Protein AF-A0A7J8LUI2-F1 (afdb_monomer_lite)

Radius of gyration: 24.92 Å; chains: 1; bounding box: 45×58×48 Å

Sequence (160 aa):
KAKGSLFEDDGDGYGFTEGEYLLTHYVAELESSVVTVKVSKTEGLWKRPNRRLHVQLLIGEGAMLDAWGYDGEDLQIEMPSKIEVSKLISSSKEHHRLRLESIKHIPDVADGSGHKGGELSRTPIDLANGDWSLKIVPWIGGRIISMVHLPSGIPMYPKI

Secondary structure (DSSP, 8-state):
-EEEEEEE--SSSSGGGGT--EEEEEEEEEETTEEEEEEEEEESSSPPP--EEEEEEEEETTEEEEEEEETTS-EEEEPPPHHHHHHHHHHHHHHHHHHHHHPPPPPP---PPPP-S-------EEEEETTEEEEEE-STT-EEEEEEETTTTEEEPPP-

InterPro domains:
  IPR013780 Glycosyl hydro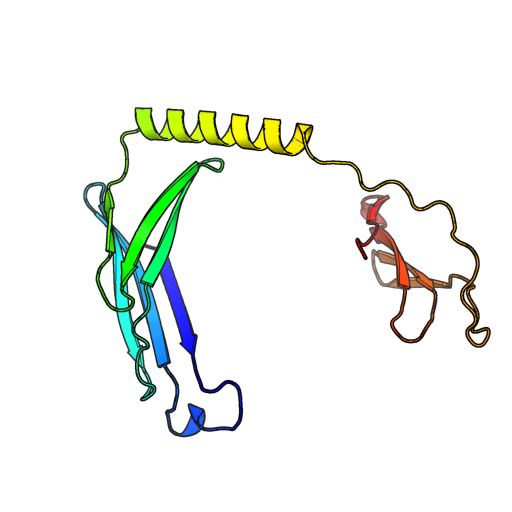lase, all-beta [G3DSA:2.60.40.1180] (1-81)
  IPR033403 Domain of unknown function DUF5110 [PF17137] (3-58)

Organism: NCBI:txid34289

Structure (mmCIF, N/CA/C/O backbone):
data_AF-A0A7J8LUI2-F1
#
_entry.id   AF-A0A7J8LUI2-F1
#
loop_
_atom_site.group_PDB
_atom_site.id
_atom_site.type_symbol
_atom_site.label_atom_id
_atom_site.label_alt_id
_atom_site.label_comp_id
_atom_site.label_asym_id
_atom_site.label_entity_id
_atom_site.label_seq_id
_atom_site.pdbx_PDB_ins_code
_atom_site.Cartn_x
_atom_site.Cartn_y
_atom_site.Cartn_z
_atom_site.occupancy
_atom_site.B_iso_or_equiv
_atom_site.auth_seq_id
_atom_site.auth_comp_id
_atom_site.auth_asym_id
_atom_site.auth_atom_id
_atom_site.pdbx_PDB_model_num
ATOM 1 N N . LYS A 1 1 ? -13.607 -1.771 -1.963 1.00 91.25 1 LYS A N 1
ATOM 2 C CA . LYS A 1 1 ? -12.351 -2.068 -2.693 1.00 91.25 1 LYS A CA 1
ATOM 3 C C . LYS A 1 1 ? -11.581 -0.772 -2.892 1.00 91.25 1 LYS A C 1
ATOM 5 O O . LYS A 1 1 ? -12.181 0.179 -3.377 1.00 91.25 1 LYS A O 1
ATOM 10 N N . ALA A 1 2 ? -10.304 -0.735 -2.521 1.00 96.38 2 ALA A N 1
ATOM 11 C CA . ALA A 1 2 ? -9.385 0.369 -2.797 1.00 96.38 2 ALA A CA 1
ATOM 12 C C . ALA A 1 2 ? -8.310 -0.082 -3.797 1.00 96.38 2 ALA A C 1
ATOM 14 O O . ALA A 1 2 ? -8.048 -1.280 -3.929 1.00 96.38 2 ALA A O 1
ATOM 15 N N . LYS A 1 3 ? -7.728 0.870 -4.527 1.00 97.81 3 LYS A N 1
ATOM 16 C CA . LYS A 1 3 ? -6.671 0.636 -5.515 1.00 97.81 3 LYS A CA 1
ATOM 17 C C . LYS A 1 3 ? -5.565 1.662 -5.312 1.00 97.81 3 LYS A C 1
ATOM 19 O O . LYS A 1 3 ? -5.861 2.802 -4.964 1.00 97.81 3 LYS A O 1
ATOM 24 N N . GLY A 1 4 ? -4.331 1.263 -5.572 1.00 97.56 4 GLY A N 1
ATOM 25 C CA . GLY A 1 4 ? -3.177 2.151 -5.573 1.00 97.56 4 GLY A CA 1
ATOM 26 C C . GLY A 1 4 ? -2.076 1.577 -6.449 1.00 97.56 4 GLY A C 1
ATOM 27 O O . GLY A 1 4 ? -2.067 0.378 -6.721 1.00 97.56 4 GLY A O 1
ATOM 28 N N . SER A 1 5 ? -1.155 2.424 -6.884 1.00 97.44 5 SER A N 1
ATOM 29 C CA . SER A 1 5 ? -0.028 2.000 -7.708 1.00 97.44 5 SER A CA 1
ATOM 30 C C . SER A 1 5 ? 1.271 2.548 -7.132 1.00 97.44 5 SER A C 1
ATOM 32 O O . SER A 1 5 ? 1.294 3.662 -6.612 1.00 97.44 5 SER A O 1
ATOM 34 N N . LEU A 1 6 ? 2.332 1.753 -7.225 1.00 96.81 6 LEU A N 1
ATOM 35 C CA . LEU A 1 6 ? 3.697 2.123 -6.868 1.00 96.81 6 LEU A CA 1
ATOM 36 C C . LEU A 1 6 ? 4.562 1.997 -8.119 1.00 96.81 6 LEU A C 1
ATOM 38 O O . LEU A 1 6 ? 4.595 0.924 -8.720 1.00 96.81 6 LEU A O 1
ATOM 42 N N . PHE A 1 7 ? 5.211 3.090 -8.504 1.00 97.19 7 PHE A N 1
ATOM 43 C CA . PHE A 1 7 ? 6.169 3.140 -9.603 1.00 97.19 7 PHE A CA 1
ATOM 44 C C . PHE A 1 7 ? 7.583 3.265 -9.037 1.00 97.19 7 PHE A C 1
ATOM 46 O O . PHE A 1 7 ? 7.797 4.040 -8.104 1.00 97.19 7 PHE A O 1
ATOM 53 N N . GLU A 1 8 ? 8.519 2.509 -9.599 1.00 96.19 8 GLU A N 1
ATOM 54 C CA . GLU A 1 8 ? 9.920 2.463 -9.184 1.00 96.19 8 GLU A CA 1
ATOM 55 C C . GLU A 1 8 ? 10.822 2.342 -10.418 1.00 96.19 8 GLU A C 1
ATOM 57 O O . GLU A 1 8 ? 10.522 1.560 -11.318 1.00 96.19 8 GLU A O 1
ATOM 62 N N . ASP A 1 9 ? 11.926 3.080 -10.444 1.00 96.19 9 ASP A N 1
ATOM 63 C CA . ASP A 1 9 ? 12.995 3.018 -11.446 1.00 96.19 9 ASP A CA 1
ATOM 64 C C . ASP A 1 9 ? 14.350 3.355 -10.780 1.00 96.19 9 ASP A C 1
ATOM 66 O O . ASP A 1 9 ? 14.445 3.391 -9.549 1.00 96.19 9 ASP A O 1
ATOM 70 N N . ASP A 1 10 ? 15.404 3.575 -11.570 1.00 94.12 10 ASP A N 1
ATOM 71 C CA . ASP A 1 10 ? 16.738 3.970 -11.078 1.00 94.12 10 ASP A CA 1
ATOM 72 C C . ASP A 1 10 ? 16.793 5.424 -10.551 1.00 94.12 10 ASP A C 1
ATOM 74 O O . ASP A 1 10 ? 17.771 5.846 -9.936 1.00 94.12 10 ASP A O 1
ATOM 78 N N . GLY A 1 11 ? 15.743 6.224 -10.775 1.00 92.56 11 GLY A N 1
ATOM 79 C CA . GLY A 1 11 ? 15.680 7.632 -10.381 1.00 92.56 11 GLY A CA 1
ATOM 80 C C . GLY A 1 11 ? 16.526 8.593 -11.230 1.00 92.56 11 GLY A C 1
ATOM 81 O O . GLY A 1 11 ? 16.536 9.791 -10.939 1.00 92.56 11 GLY A O 1
ATOM 82 N N . ASP A 1 12 ? 17.212 8.100 -12.266 1.00 89.75 12 ASP A N 1
ATOM 83 C CA . ASP A 1 12 ? 17.983 8.879 -13.241 1.00 89.75 12 ASP A CA 1
ATOM 84 C C . ASP A 1 12 ? 17.914 8.234 -14.644 1.00 89.75 12 ASP A C 1
ATOM 86 O O . ASP A 1 12 ? 17.579 7.060 -14.807 1.00 89.75 12 ASP A O 1
ATOM 90 N N . GLY A 1 13 ? 18.226 9.010 -15.683 1.00 91.31 13 GLY A N 1
ATOM 91 C CA . GLY A 1 13 ? 18.258 8.551 -17.070 1.00 91.31 13 GLY A CA 1
ATOM 92 C C . GLY A 1 13 ? 16.880 8.308 -17.703 1.00 91.31 13 GLY A C 1
ATOM 93 O O . GLY A 1 13 ? 15.860 8.862 -17.295 1.00 91.31 13 GLY A O 1
ATOM 94 N N . TYR A 1 14 ? 16.866 7.503 -18.773 1.00 93.00 14 TYR A N 1
ATOM 95 C CA . TYR A 1 14 ? 15.672 7.222 -19.587 1.00 93.00 14 TYR A CA 1
ATOM 96 C C . TYR A 1 14 ? 15.332 5.726 -19.678 1.00 93.00 14 TYR A C 1
ATOM 98 O O . TYR A 1 14 ? 14.537 5.339 -20.537 1.00 93.00 14 TYR A O 1
ATOM 106 N N . GLY A 1 15 ? 15.890 4.885 -18.799 1.00 93.00 15 GLY A N 1
ATOM 107 C CA . GLY A 1 15 ? 15.685 3.428 -18.817 1.00 93.00 15 GLY A CA 1
ATOM 108 C C . GLY A 1 15 ? 14.209 3.013 -18.789 1.00 93.00 15 GLY A C 1
ATOM 109 O O . GLY A 1 15 ? 13.810 2.036 -19.424 1.00 93.00 15 GLY A O 1
ATOM 110 N N . PHE A 1 16 ? 13.339 3.818 -18.165 1.00 92.94 16 PHE A N 1
ATOM 111 C CA . PHE A 1 16 ? 11.891 3.588 -18.163 1.00 92.94 16 PHE A CA 1
ATOM 112 C C . PHE A 1 16 ? 11.279 3.505 -19.577 1.00 92.94 16 PHE A C 1
ATOM 114 O O . PHE A 1 16 ? 10.288 2.799 -19.770 1.00 92.94 16 PHE A O 1
ATOM 121 N N . THR A 1 17 ? 11.861 4.189 -20.573 1.00 94.19 17 THR A N 1
ATOM 122 C CA . THR A 1 17 ? 11.403 4.138 -21.976 1.00 94.19 17 THR A CA 1
ATOM 123 C C . THR A 1 17 ? 11.674 2.784 -22.633 1.00 94.19 17 THR A C 1
ATOM 125 O O . THR A 1 17 ? 10.942 2.382 -23.537 1.00 94.19 17 THR A O 1
ATOM 128 N N . GLU A 1 18 ? 12.668 2.054 -22.129 1.00 96.12 18 GLU A N 1
ATOM 129 C CA . GLU A 1 18 ? 13.029 0.693 -22.534 1.00 96.12 18 GLU A CA 1
ATOM 130 C C . GLU A 1 18 ? 12.399 -0.369 -21.614 1.00 96.12 18 GLU A C 1
ATOM 132 O O . GLU A 1 18 ? 12.591 -1.570 -21.800 1.00 96.12 18 GLU A O 1
ATOM 137 N N . GLY A 1 19 ? 11.590 0.060 -20.639 1.00 96.69 19 GLY A N 1
ATOM 138 C CA . GLY A 1 19 ? 10.904 -0.818 -19.698 1.00 96.69 19 GLY A CA 1
ATOM 139 C C . GLY A 1 19 ? 11.655 -1.067 -18.391 1.00 96.69 19 GLY A C 1
ATOM 140 O O . GLY A 1 19 ? 11.195 -1.893 -17.605 1.00 96.69 19 GLY A O 1
ATOM 141 N N . GLU A 1 20 ? 12.758 -0.367 -18.114 1.00 97.06 20 GLU A N 1
ATOM 142 C CA . GLU A 1 20 ? 13.536 -0.483 -16.867 1.00 97.06 20 GLU A CA 1
ATOM 143 C C . GLU A 1 20 ? 12.847 0.225 -15.687 1.00 97.06 20 GLU A C 1
ATOM 145 O O . GLU A 1 20 ? 13.390 1.115 -15.044 1.00 97.06 20 GLU A O 1
ATOM 150 N N . TYR A 1 21 ? 11.610 -0.173 -15.408 1.00 97.44 21 TYR A N 1
ATOM 151 C CA . TYR A 1 21 ? 10.823 0.269 -14.264 1.00 97.44 21 TYR A CA 1
ATOM 152 C C . TYR A 1 21 ? 10.034 -0.906 -13.678 1.00 97.44 21 TYR A C 1
ATOM 154 O O . TYR A 1 21 ? 9.933 -1.976 -14.285 1.00 97.44 21 TYR A O 1
ATOM 162 N N . LEU A 1 22 ? 9.471 -0.711 -12.491 1.00 98.06 22 LEU A N 1
ATOM 163 C CA . LEU A 1 22 ? 8.512 -1.598 -11.850 1.00 98.06 22 LEU A CA 1
ATOM 164 C C . LEU A 1 22 ? 7.269 -0.786 -11.496 1.00 98.06 22 LEU A C 1
ATOM 166 O O . LEU A 1 22 ? 7.303 0.072 -10.620 1.00 98.06 22 LEU A O 1
ATOM 170 N N . LEU A 1 23 ? 6.148 -1.080 -12.151 1.00 98.25 23 LEU A N 1
ATOM 171 C CA . LEU A 1 23 ? 4.844 -0.532 -11.789 1.00 98.25 23 LEU A CA 1
ATOM 172 C C . LEU A 1 23 ? 3.994 -1.631 -11.155 1.00 98.25 23 LEU A C 1
ATOM 174 O O . LEU A 1 23 ? 3.540 -2.551 -11.835 1.00 98.25 23 LEU A O 1
ATOM 178 N N . THR A 1 24 ? 3.757 -1.529 -9.850 1.00 98.12 24 THR A N 1
ATOM 179 C CA . THR A 1 24 ? 2.939 -2.476 -9.085 1.00 98.12 24 THR A CA 1
ATOM 180 C C . THR A 1 24 ? 1.569 -1.880 -8.789 1.00 98.12 24 THR A C 1
ATOM 182 O O . THR A 1 24 ? 1.470 -0.834 -8.156 1.00 98.12 24 THR A O 1
ATOM 185 N N . HIS A 1 25 ? 0.498 -2.566 -9.196 1.00 98.19 25 HIS A N 1
ATOM 186 C CA . HIS A 1 25 ? -0.885 -2.174 -8.910 1.00 98.19 25 HIS A CA 1
ATOM 187 C C . HIS A 1 25 ? -1.437 -2.973 -7.734 1.00 98.19 25 HIS A C 1
ATOM 189 O O . HIS A 1 25 ? -1.790 -4.147 -7.881 1.00 98.19 25 HIS A O 1
ATOM 195 N N . TYR A 1 26 ? -1.563 -2.326 -6.584 1.00 97.50 26 TYR A N 1
ATOM 196 C CA . TYR A 1 26 ? -2.152 -2.897 -5.382 1.00 97.50 26 TYR A CA 1
ATOM 197 C C . TYR A 1 26 ? -3.667 -2.740 -5.354 1.00 97.50 26 TYR A C 1
ATOM 199 O O . TYR A 1 26 ? -4.246 -1.745 -5.800 1.00 97.50 26 TYR A O 1
ATOM 207 N N . VAL A 1 27 ? -4.310 -3.727 -4.747 1.00 98.00 27 VAL A N 1
ATOM 208 C CA . VAL A 1 27 ? -5.734 -3.726 -4.448 1.00 98.00 27 VAL A CA 1
ATOM 209 C C . VAL A 1 27 ? -5.929 -4.119 -2.992 1.00 98.00 27 VAL A C 1
ATOM 211 O O . VAL A 1 27 ? -5.326 -5.082 -2.533 1.00 98.00 27 VAL A O 1
ATOM 214 N N . ALA A 1 28 ? -6.819 -3.406 -2.302 1.00 97.88 28 ALA A N 1
ATOM 215 C CA . ALA A 1 28 ? -7.347 -3.818 -1.007 1.00 97.88 28 ALA A CA 1
ATOM 216 C C . ALA A 1 28 ? -8.840 -4.162 -1.130 1.00 97.88 28 ALA A C 1
ATOM 218 O O . ALA A 1 28 ? -9.656 -3.342 -1.576 1.00 97.88 28 ALA A O 1
ATOM 219 N N . GLU A 1 29 ? -9.207 -5.377 -0.741 1.00 97.44 29 GLU A N 1
ATOM 220 C CA . GLU A 1 29 ? -10.570 -5.914 -0.790 1.00 97.44 29 GLU A CA 1
ATOM 221 C C . GLU A 1 29 ? -11.003 -6.364 0.603 1.00 97.44 29 GLU A C 1
ATOM 223 O O . GLU A 1 29 ? -10.203 -6.930 1.334 1.00 97.44 29 GLU A O 1
ATOM 228 N N . LEU A 1 30 ? -12.256 -6.087 0.972 1.00 95.75 30 LEU A N 1
ATOM 229 C CA . LEU A 1 30 ? -12.853 -6.556 2.221 1.00 95.75 30 LEU A CA 1
ATOM 230 C C . LEU A 1 30 ? -13.858 -7.653 1.879 1.00 95.75 30 LEU A C 1
ATOM 232 O O . LEU A 1 30 ? -14.831 -7.380 1.175 1.00 95.75 30 LEU A O 1
ATOM 236 N N . GLU A 1 31 ? -13.634 -8.851 2.401 1.00 95.88 31 GLU A N 1
ATOM 237 C CA . GLU A 1 31 ? -14.523 -10.000 2.254 1.00 95.88 31 GLU A CA 1
ATOM 238 C C . GLU A 1 31 ? -14.673 -10.692 3.607 1.00 95.88 31 GLU A C 1
ATOM 240 O O . GLU A 1 31 ? -13.680 -10.967 4.269 1.00 95.88 31 GLU A O 1
ATOM 245 N N . SER A 1 32 ? -15.910 -10.944 4.045 1.00 91.00 32 SER A N 1
ATOM 246 C CA . SER A 1 32 ? -16.199 -11.700 5.278 1.00 91.00 32 SER A CA 1
ATOM 247 C C . SER A 1 32 ? -15.383 -11.260 6.508 1.00 91.00 32 SER A C 1
ATOM 249 O O . SER A 1 32 ? -14.893 -12.093 7.263 1.00 91.00 32 SER A O 1
ATOM 251 N N . SER A 1 33 ? -15.244 -9.944 6.712 1.00 93.50 33 SER A N 1
ATOM 252 C CA . SER A 1 33 ? -14.446 -9.336 7.795 1.00 93.50 33 SER A CA 1
ATOM 253 C C . SER A 1 33 ? -12.927 -9.510 7.677 1.00 93.50 33 SER A C 1
ATOM 255 O O . SER A 1 33 ? -12.222 -9.279 8.649 1.00 93.50 33 SER A O 1
ATOM 257 N N . VAL A 1 34 ? -12.394 -9.841 6.505 1.00 97.31 34 VAL A N 1
ATOM 258 C CA . VAL A 1 34 ? -10.951 -9.883 6.243 1.00 97.31 34 VAL A CA 1
ATOM 259 C C . VAL A 1 34 ? -10.613 -8.885 5.147 1.00 97.31 34 VAL A C 1
ATOM 261 O O . VAL A 1 34 ? -11.181 -8.920 4.053 1.00 97.31 34 VAL A O 1
ATOM 264 N N . VAL A 1 35 ? -9.688 -7.971 5.438 1.00 97.69 35 VAL A N 1
ATOM 265 C CA . VAL A 1 35 ? -9.092 -7.103 4.424 1.00 97.69 35 VAL A CA 1
ATOM 266 C C . VAL A 1 35 ? -7.890 -7.814 3.821 1.00 97.69 35 VAL A C 1
ATOM 268 O O . VAL A 1 35 ? -6.925 -8.098 4.520 1.00 97.69 35 VAL A O 1
ATOM 271 N N . THR A 1 36 ? -7.936 -8.069 2.518 1.00 98.00 36 THR A N 1
ATOM 272 C CA . THR A 1 36 ? -6.817 -8.626 1.755 1.00 98.00 36 THR A CA 1
ATOM 273 C C . THR A 1 36 ? -6.175 -7.529 0.919 1.00 98.00 36 THR A C 1
ATOM 275 O O . THR A 1 36 ? -6.841 -6.920 0.078 1.00 98.00 36 THR A O 1
ATOM 278 N N . VAL A 1 37 ? -4.884 -7.287 1.137 1.00 97.75 37 VAL A N 1
ATOM 279 C CA . VAL A 1 37 ? -4.035 -6.439 0.296 1.00 97.75 37 VAL A CA 1
ATOM 280 C C . VAL A 1 37 ? -3.226 -7.344 -0.622 1.00 97.75 37 VAL A C 1
ATOM 282 O O . VAL A 1 37 ? -2.528 -8.229 -0.143 1.00 97.75 37 VAL A O 1
ATOM 285 N N . LYS A 1 38 ? -3.323 -7.128 -1.934 1.00 97.19 38 LYS A N 1
ATOM 286 C CA . LYS A 1 38 ? -2.661 -7.968 -2.941 1.00 97.19 38 LYS A CA 1
ATOM 287 C C . LYS A 1 38 ? -2.204 -7.184 -4.157 1.00 97.19 38 LYS A C 1
ATOM 289 O O . LYS A 1 38 ? -2.721 -6.099 -4.448 1.00 97.19 38 LYS A O 1
ATOM 294 N N . VAL A 1 39 ? -1.278 -7.768 -4.909 1.00 97.75 39 VAL A N 1
ATOM 295 C CA . VAL A 1 39 ? -0.864 -7.259 -6.218 1.00 97.75 39 VAL A CA 1
ATOM 296 C C . VAL A 1 39 ? -1.820 -7.776 -7.289 1.00 97.75 39 VAL A C 1
ATOM 298 O O . VAL A 1 39 ? -1.977 -8.972 -7.492 1.00 97.75 39 VAL A O 1
ATOM 301 N N . SER A 1 40 ? -2.464 -6.855 -7.99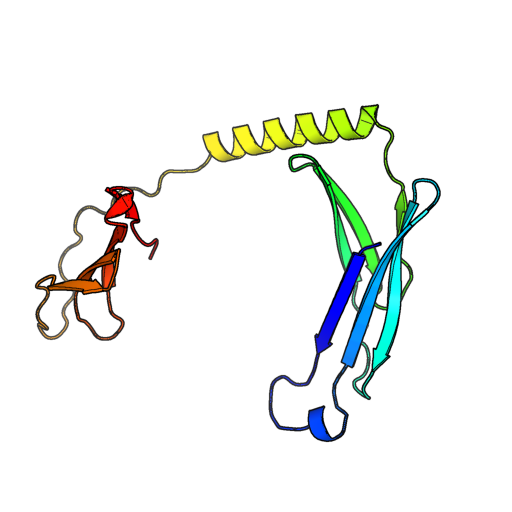8 1.00 97.94 40 SER A N 1
ATOM 302 C CA . SER A 1 40 ? -3.384 -7.178 -9.096 1.00 97.94 40 SER A CA 1
ATOM 303 C C . SER A 1 40 ? -2.702 -7.245 -10.461 1.00 97.94 40 SER A C 1
ATOM 305 O O . SER A 1 40 ? -3.136 -7.995 -11.331 1.00 97.94 40 SER A O 1
ATOM 307 N N . LYS A 1 41 ? -1.653 -6.444 -10.662 1.00 98.00 41 LYS A N 1
ATOM 308 C CA . LYS A 1 41 ? -0.886 -6.366 -11.907 1.00 98.00 41 LYS A CA 1
ATOM 309 C C . LYS A 1 41 ? 0.509 -5.830 -11.606 1.00 98.00 41 LYS A C 1
ATOM 311 O O . LYS A 1 41 ? 0.676 -5.004 -10.709 1.00 98.00 41 LYS A O 1
ATOM 316 N N . THR A 1 42 ? 1.500 -6.292 -12.357 1.00 97.88 42 THR A N 1
ATOM 317 C CA . THR A 1 42 ? 2.855 -5.727 -12.384 1.00 97.88 42 THR A CA 1
ATOM 318 C C . THR A 1 42 ? 3.254 -5.451 -13.832 1.00 97.88 42 THR A C 1
ATOM 320 O O . THR A 1 42 ? 2.860 -6.205 -14.721 1.00 97.88 42 THR A O 1
ATOM 323 N N . GLU A 1 43 ? 3.984 -4.365 -14.073 1.00 98.19 43 GLU A N 1
ATOM 324 C CA . GLU A 1 43 ? 4.479 -3.959 -15.394 1.00 98.19 43 GLU A CA 1
ATOM 325 C C . GLU A 1 43 ? 5.940 -3.510 -15.303 1.00 98.19 43 GLU A C 1
ATOM 327 O O . GLU A 1 43 ? 6.371 -3.047 -14.245 1.00 98.19 43 GLU A O 1
ATOM 332 N N . GLY A 1 44 ? 6.657 -3.615 -16.423 1.00 97.69 44 GLY A N 1
ATOM 333 C CA . GLY A 1 44 ? 8.079 -3.294 -16.528 1.00 97.69 44 GLY A CA 1
ATOM 334 C C . GLY A 1 44 ? 9.002 -4.487 -16.249 1.00 97.69 44 GLY A C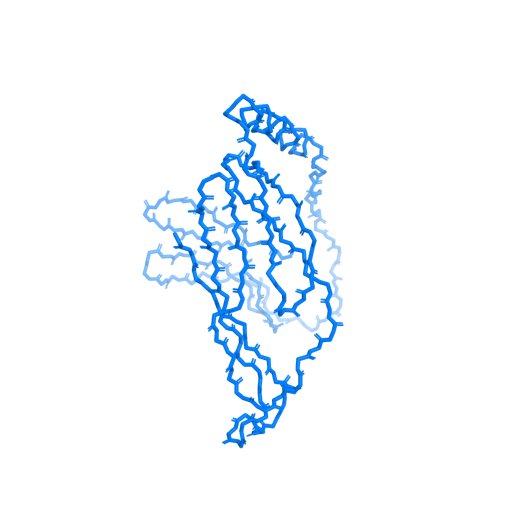 1
ATOM 335 O O . GLY A 1 44 ? 8.551 -5.593 -15.938 1.00 97.69 44 GLY A O 1
ATOM 336 N N . LEU A 1 45 ? 10.298 -4.268 -16.452 1.00 96.88 45 LEU A N 1
ATOM 337 C CA . LEU A 1 45 ? 11.364 -5.272 -16.392 1.00 96.88 45 LEU A CA 1
ATOM 338 C C . LEU A 1 45 ? 12.225 -5.145 -15.130 1.00 96.88 45 LEU A C 1
ATOM 340 O O . LEU A 1 45 ? 13.054 -6.018 -14.862 1.00 96.88 45 LEU A O 1
ATOM 344 N N . TRP A 1 46 ? 12.038 -4.081 -14.346 1.00 96.00 46 TRP A N 1
ATOM 345 C CA . TRP A 1 46 ? 12.817 -3.862 -13.137 1.00 96.00 46 TRP A CA 1
ATOM 346 C C . TRP A 1 46 ? 12.510 -4.931 -12.091 1.00 96.00 46 TRP A C 1
ATOM 348 O O . TRP A 1 46 ? 11.360 -5.302 -11.832 1.00 96.00 46 TRP A O 1
ATOM 358 N N . LYS A 1 47 ? 13.568 -5.454 -11.473 1.00 95.44 47 LYS A N 1
ATOM 359 C CA . LYS A 1 47 ? 13.452 -6.558 -10.526 1.00 95.44 47 LYS A CA 1
ATOM 360 C C . LYS A 1 47 ? 12.765 -6.084 -9.246 1.00 95.44 47 LYS A C 1
ATOM 362 O O . LYS A 1 47 ? 13.237 -5.158 -8.592 1.00 95.44 47 LYS A O 1
ATOM 367 N N . ARG A 1 48 ? 11.704 -6.788 -8.832 1.00 95.88 48 ARG A N 1
ATOM 368 C CA . ARG A 1 48 ? 11.045 -6.547 -7.539 1.00 95.88 48 ARG A CA 1
ATOM 369 C C . ARG A 1 48 ? 12.048 -6.711 -6.386 1.00 95.88 48 ARG A C 1
ATOM 371 O O . ARG A 1 48 ? 12.665 -7.778 -6.278 1.00 95.88 48 ARG A O 1
ATOM 378 N N . PRO A 1 49 ? 12.219 -5.697 -5.521 1.00 94.44 49 PRO A N 1
ATOM 379 C CA . PRO A 1 49 ? 13.075 -5.821 -4.352 1.00 94.44 49 PRO A CA 1
ATOM 380 C C . PRO A 1 49 ? 12.436 -6.749 -3.314 1.00 94.44 49 PRO A C 1
ATOM 382 O O . PRO A 1 49 ? 11.227 -6.731 -3.098 1.00 94.44 49 PRO A O 1
ATOM 385 N N . ASN A 1 50 ? 13.259 -7.535 -2.619 1.00 95.50 50 ASN A N 1
ATOM 386 C CA . ASN A 1 50 ? 12.797 -8.299 -1.464 1.00 95.50 50 ASN A CA 1
ATOM 387 C C . ASN A 1 50 ? 12.733 -7.370 -0.244 1.00 95.50 50 ASN A C 1
ATOM 389 O O . ASN A 1 50 ? 13.760 -7.082 0.375 1.00 95.50 50 ASN A O 1
ATOM 393 N N . ARG A 1 51 ? 11.537 -6.874 0.077 1.00 95.38 51 ARG A N 1
ATOM 394 C CA . ARG A 1 51 ? 11.306 -5.956 1.198 1.00 95.38 51 ARG A CA 1
ATOM 395 C C . ARG A 1 51 ? 10.069 -6.343 1.997 1.00 95.38 51 ARG A C 1
ATOM 397 O O . ARG A 1 51 ? 9.123 -6.931 1.475 1.00 95.38 51 ARG A O 1
ATOM 404 N N . ARG A 1 52 ? 10.070 -5.936 3.265 1.00 96.50 52 ARG A N 1
ATOM 405 C CA . ARG A 1 52 ? 8.919 -6.058 4.158 1.00 96.50 52 ARG A CA 1
ATOM 406 C C . ARG A 1 52 ? 7.982 -4.868 3.950 1.00 96.50 52 ARG A C 1
ATOM 408 O O . ARG A 1 52 ? 8.439 -3.727 3.941 1.00 96.50 52 ARG A O 1
ATOM 415 N N . LEU A 1 53 ? 6.688 -5.130 3.821 1.00 94.56 53 LEU A N 1
ATOM 416 C CA . LEU A 1 53 ? 5.638 -4.118 3.808 1.00 94.56 53 LEU A CA 1
ATOM 417 C C . LEU A 1 53 ? 5.079 -3.935 5.218 1.00 94.56 53 LEU A C 1
ATOM 419 O O . LEU A 1 53 ? 4.793 -4.912 5.910 1.00 94.56 53 LEU A O 1
ATOM 423 N N . HIS A 1 54 ? 4.909 -2.678 5.623 1.00 96.94 54 HIS A N 1
ATOM 424 C CA . HIS A 1 54 ? 4.140 -2.288 6.802 1.00 96.94 54 HIS A CA 1
ATOM 425 C C . HIS A 1 54 ? 2.842 -1.654 6.322 1.00 96.94 54 HIS A C 1
ATOM 427 O O . HIS A 1 54 ? 2.860 -0.606 5.680 1.00 96.94 54 HIS A O 1
ATOM 433 N N . VAL A 1 55 ? 1.722 -2.309 6.598 1.00 96.25 55 VAL A N 1
ATOM 434 C CA . VAL A 1 55 ? 0.396 -1.825 6.231 1.00 96.25 55 VAL A CA 1
ATOM 435 C C . VAL A 1 55 ? -0.300 -1.304 7.476 1.00 96.25 55 VAL A C 1
ATOM 437 O O . VAL A 1 55 ? -0.423 -2.012 8.472 1.00 96.25 55 VAL A O 1
ATOM 440 N N . GLN A 1 56 ? -0.774 -0.064 7.389 1.00 96.25 56 GLN A N 1
ATOM 441 C CA . GLN A 1 56 ? -1.584 0.578 8.415 1.00 96.25 56 GLN A CA 1
ATOM 442 C C . GLN A 1 56 ? -3.011 0.721 7.898 1.00 96.25 56 GLN A C 1
ATOM 444 O O . GLN A 1 56 ? -3.295 1.543 7.024 1.00 96.25 56 GLN A O 1
ATOM 449 N N . LEU A 1 57 ? -3.914 -0.105 8.418 1.00 95.81 57 LEU A N 1
ATOM 450 C CA . LEU A 1 57 ? -5.324 -0.065 8.056 1.00 95.81 57 LEU A CA 1
ATOM 451 C C . LEU A 1 57 ? -6.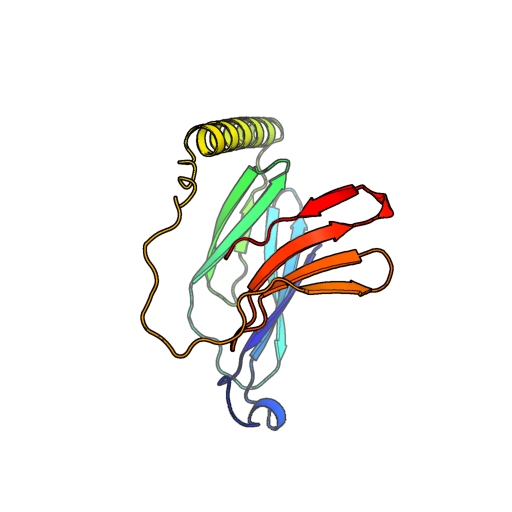064 0.907 8.974 1.00 95.81 57 LEU A C 1
ATOM 453 O O . LEU A 1 57 ? -6.220 0.653 10.165 1.00 95.81 57 LEU A O 1
ATOM 457 N N . LEU A 1 58 ? -6.547 2.012 8.410 1.00 94.44 58 LEU A N 1
ATOM 458 C CA . LEU A 1 58 ? -7.342 2.999 9.136 1.00 94.44 58 LEU A CA 1
ATOM 459 C C . LEU A 1 58 ? -8.783 2.502 9.292 1.00 94.44 58 LEU A C 1
ATOM 461 O O . LEU A 1 58 ? -9.478 2.279 8.301 1.00 94.44 58 LEU A O 1
ATOM 465 N N . ILE A 1 59 ? -9.238 2.368 10.537 1.00 93.06 59 ILE A N 1
ATOM 466 C CA . ILE A 1 59 ? -10.567 1.826 10.880 1.00 93.06 59 ILE A CA 1
ATOM 467 C C . ILE A 1 59 ? -11.510 2.872 11.503 1.00 93.06 59 ILE A C 1
ATOM 469 O O . ILE A 1 59 ? -12.619 2.538 11.912 1.00 93.06 59 ILE A O 1
ATOM 473 N N . GLY A 1 60 ? -11.095 4.145 11.523 1.00 87.88 60 GLY A N 1
ATOM 474 C CA . GLY A 1 60 ? -11.925 5.300 11.892 1.00 87.88 60 GLY A CA 1
ATOM 475 C C . GLY A 1 60 ? -11.352 6.127 13.044 1.00 87.88 60 GLY A C 1
ATOM 476 O O . GLY A 1 60 ? -10.660 5.601 13.902 1.00 87.88 60 GLY A O 1
ATOM 477 N N . GLU A 1 61 ? -11.625 7.437 13.051 1.00 87.06 61 GLU A N 1
ATOM 478 C CA . GLU A 1 61 ? -11.317 8.374 14.155 1.00 87.06 61 GLU A CA 1
ATOM 479 C C . GLU A 1 61 ? -9.900 8.249 14.761 1.00 87.06 61 GLU A C 1
ATOM 481 O O . GLU A 1 61 ? -9.707 8.343 15.971 1.00 87.06 61 GLU A O 1
ATOM 486 N N . GLY A 1 62 ? -8.898 8.032 13.902 1.00 85.62 62 GLY A N 1
ATOM 487 C CA . GLY A 1 62 ? -7.493 7.892 14.296 1.00 85.62 62 GLY A CA 1
ATOM 488 C C . GLY A 1 62 ? -7.088 6.491 14.767 1.00 85.62 62 GLY A C 1
ATOM 489 O O . GLY A 1 62 ? -5.913 6.278 15.065 1.00 85.62 62 GLY A O 1
ATOM 490 N N . ALA A 1 63 ? -8.008 5.531 14.845 1.00 92.75 63 ALA A N 1
ATOM 491 C CA . ALA A 1 63 ? -7.680 4.135 15.095 1.00 92.75 63 ALA A CA 1
ATOM 492 C C . ALA A 1 63 ? -7.094 3.475 13.839 1.00 92.75 63 ALA A C 1
ATOM 494 O O . ALA A 1 63 ? -7.593 3.655 12.720 1.00 92.75 63 ALA A O 1
ATOM 495 N N . MET A 1 64 ? -6.044 2.684 14.051 1.00 94.81 64 MET A N 1
ATOM 496 C CA . MET A 1 64 ? -5.331 1.952 13.011 1.00 94.81 64 MET A CA 1
ATOM 497 C C . MET A 1 64 ? -5.005 0.531 13.470 1.00 94.81 64 MET A C 1
ATOM 499 O O . MET A 1 64 ? -4.863 0.284 14.667 1.00 94.81 64 MET A O 1
ATOM 503 N N . LEU A 1 65 ? -4.886 -0.381 12.510 1.00 95.75 65 LEU A N 1
ATOM 504 C CA . LEU A 1 65 ? -4.328 -1.716 12.699 1.00 95.75 65 LEU A CA 1
ATOM 505 C C . LEU A 1 65 ? -3.027 -1.820 11.918 1.00 95.75 65 LEU A C 1
ATOM 507 O O . LEU A 1 65 ? -2.983 -1.456 10.742 1.00 95.75 65 LEU A O 1
ATOM 511 N N . ASP A 1 66 ? -1.997 -2.344 12.566 1.00 95.50 66 ASP A N 1
ATOM 512 C CA . ASP A 1 66 ? -0.706 -2.602 11.947 1.00 95.50 66 ASP A CA 1
ATOM 513 C C . ASP A 1 66 ? -0.622 -4.061 11.498 1.00 95.50 66 ASP A C 1
ATOM 515 O O . ASP A 1 66 ? -0.884 -4.985 12.269 1.00 95.50 66 ASP A O 1
ATOM 519 N N . ALA A 1 67 ? -0.205 -4.265 10.254 1.00 97.12 67 ALA A N 1
ATOM 520 C CA . ALA A 1 67 ? 0.086 -5.576 9.699 1.00 97.12 67 ALA A CA 1
ATOM 521 C C . ALA A 1 67 ? 1.406 -5.539 8.928 1.00 97.12 67 ALA A C 1
ATOM 523 O O . ALA A 1 67 ? 1.764 -4.532 8.314 1.00 97.12 67 ALA A O 1
ATOM 524 N N . TRP A 1 68 ? 2.136 -6.648 8.960 1.00 97.69 68 TRP A N 1
ATOM 525 C CA . TRP A 1 68 ? 3.402 -6.794 8.254 1.00 97.69 68 TRP A CA 1
ATOM 526 C C . TRP A 1 68 ? 3.301 -7.941 7.257 1.00 97.69 68 TRP A C 1
ATOM 528 O O . TRP A 1 68 ? 2.780 -9.001 7.590 1.00 97.69 68 TRP A O 1
ATOM 538 N N . GLY A 1 69 ? 3.825 -7.730 6.056 1.00 96.25 69 GLY A N 1
ATOM 539 C CA . GLY A 1 69 ? 3.890 -8.740 5.002 1.00 96.25 69 GLY A CA 1
ATOM 540 C C . GLY A 1 69 ? 5.137 -8.562 4.150 1.00 96.25 69 GLY A C 1
ATOM 541 O O . GLY A 1 69 ? 5.996 -7.734 4.464 1.00 96.25 69 GLY A O 1
ATOM 542 N N . TYR A 1 70 ? 5.232 -9.313 3.063 1.00 96.31 70 TYR A N 1
ATOM 543 C CA . TYR A 1 70 ? 6.282 -9.143 2.065 1.00 96.31 70 TYR A CA 1
ATOM 544 C C . TYR A 1 70 ? 5.712 -8.571 0.777 1.00 96.31 70 TYR A C 1
ATOM 546 O O . TYR A 1 70 ? 4.566 -8.818 0.406 1.00 96.31 70 TYR A O 1
ATOM 554 N N . ASP A 1 71 ? 6.517 -7.752 0.111 1.00 94.81 71 ASP A N 1
ATOM 555 C CA . ASP A 1 71 ? 6.115 -7.154 -1.149 1.00 94.81 71 ASP A CA 1
ATOM 556 C C . ASP A 1 71 ? 5.900 -8.217 -2.239 1.00 94.81 71 ASP A C 1
ATOM 558 O O . ASP A 1 71 ? 6.788 -9.015 -2.529 1.00 94.81 71 ASP A O 1
ATOM 562 N N . GLY A 1 72 ? 4.726 -8.188 -2.873 1.00 93.12 72 GLY A N 1
ATOM 563 C CA . GLY A 1 72 ? 4.307 -9.144 -3.898 1.00 93.12 72 GLY A CA 1
ATOM 564 C C . GLY A 1 72 ? 3.438 -10.285 -3.377 1.00 93.12 72 GLY A C 1
ATOM 565 O O . GLY A 1 72 ? 2.832 -10.974 -4.193 1.00 93.12 72 GLY A O 1
ATOM 566 N N . GLU A 1 73 ? 3.334 -10.455 -2.059 1.00 96.25 73 GLU A N 1
ATOM 567 C CA . GLU A 1 73 ? 2.494 -11.472 -1.428 1.00 96.25 73 GLU A CA 1
ATOM 568 C C . GLU A 1 73 ? 1.146 -10.899 -0.974 1.00 96.25 73 GLU A C 1
ATOM 570 O O . GLU A 1 73 ? 0.990 -9.691 -0.760 1.00 96.25 73 GLU A O 1
ATOM 575 N N . ASP A 1 74 ? 0.165 -11.785 -0.811 1.00 97.19 74 ASP A N 1
ATOM 576 C CA . ASP A 1 74 ? -1.135 -11.434 -0.251 1.00 97.19 74 ASP A CA 1
ATOM 577 C C . ASP A 1 74 ? -1.009 -11.244 1.267 1.00 97.19 74 ASP A C 1
ATOM 579 O O . ASP A 1 74 ? -0.564 -12.136 1.990 1.00 97.19 74 ASP A O 1
ATOM 583 N N . LEU A 1 75 ? -1.451 -10.089 1.762 1.00 97.50 75 LEU A N 1
ATOM 584 C CA . LEU A 1 75 ? -1.513 -9.782 3.187 1.00 97.50 75 LEU A CA 1
ATOM 585 C C . LEU A 1 75 ? -2.968 -9.723 3.645 1.00 97.50 75 LEU A C 1
ATOM 587 O O . LEU A 1 75 ? -3.744 -8.901 3.155 1.00 97.50 75 LEU A O 1
ATOM 591 N N . GLN A 1 76 ? -3.320 -10.559 4.618 1.00 97.44 76 GLN A N 1
ATOM 592 C CA . GLN A 1 76 ? -4.649 -10.587 5.223 1.00 97.44 76 GLN A CA 1
ATOM 593 C C . GLN A 1 76 ? -4.646 -9.902 6.588 1.00 97.44 76 GLN A C 1
ATOM 595 O O . GLN A 1 76 ? -3.743 -10.100 7.400 1.00 97.44 76 GLN A O 1
ATOM 600 N N . ILE A 1 77 ? -5.674 -9.096 6.833 1.00 97.38 77 ILE A N 1
ATOM 601 C CA . ILE A 1 77 ? -5.887 -8.360 8.076 1.00 97.38 77 ILE A CA 1
ATOM 602 C C . ILE A 1 77 ? -7.312 -8.648 8.535 1.00 97.38 77 ILE A C 1
ATOM 604 O O . ILE A 1 77 ? -8.275 -8.269 7.864 1.00 97.38 77 ILE A O 1
ATOM 608 N N . GLU A 1 78 ? -7.455 -9.322 9.670 1.00 96.50 78 GLU A N 1
ATOM 609 C CA . GLU A 1 78 ? -8.765 -9.563 10.270 1.00 96.50 78 GLU A CA 1
ATOM 610 C C . GLU A 1 78 ? -9.346 -8.256 10.813 1.00 96.50 78 GLU A C 1
ATOM 612 O O . GLU A 1 78 ? -8.690 -7.503 11.537 1.00 96.50 78 GLU A O 1
ATOM 617 N N . MET A 1 79 ? -10.594 -7.973 10.447 1.00 95.94 79 MET A N 1
ATOM 618 C CA . MET A 1 79 ? -11.315 -6.824 10.965 1.00 95.94 79 MET A CA 1
ATOM 619 C C . MET A 1 79 ? -11.789 -7.129 12.388 1.00 95.94 79 MET A C 1
ATOM 621 O O . MET A 1 79 ? -12.512 -8.107 12.595 1.00 95.94 79 MET A O 1
ATOM 625 N N . PRO A 1 80 ? -11.452 -6.274 13.363 1.00 94.50 80 PRO A N 1
ATOM 626 C CA . PRO A 1 80 ? -11.906 -6.430 14.731 1.00 94.50 80 PRO A CA 1
ATOM 627 C C . PRO A 1 80 ? -13.424 -6.259 14.830 1.00 94.50 80 PRO A C 1
ATOM 629 O O . PRO A 1 80 ? -14.077 -5.617 13.997 1.00 94.50 80 PRO A O 1
ATOM 632 N N . SER A 1 81 ? -14.001 -6.802 15.897 1.00 94.88 81 SER A N 1
ATOM 633 C CA . SER A 1 81 ? -15.410 -6.610 16.222 1.00 94.88 81 SER A CA 1
ATOM 634 C C . SER A 1 81 ? -15.729 -5.132 16.478 1.00 94.88 81 SER A C 1
ATOM 636 O O . SER A 1 81 ? -14.867 -4.325 16.829 1.00 94.88 81 SER A O 1
ATOM 638 N N . LYS A 1 82 ? -17.009 -4.755 16.381 1.00 93.50 82 LYS A N 1
ATOM 639 C CA . LYS A 1 82 ? -17.443 -3.367 16.637 1.00 93.50 82 LYS A CA 1
ATOM 640 C C . LYS A 1 82 ? -17.013 -2.850 18.016 1.00 93.50 82 LYS A C 1
ATOM 642 O O . LYS A 1 82 ? -16.665 -1.682 18.142 1.00 93.50 82 LYS A O 1
ATOM 647 N N . ILE A 1 83 ? -17.021 -3.718 19.030 1.00 95.31 83 ILE A N 1
ATOM 648 C CA . ILE A 1 83 ? -16.633 -3.371 20.404 1.00 95.31 83 ILE A CA 1
ATOM 649 C C . ILE A 1 83 ? -15.134 -3.048 20.467 1.00 95.31 83 ILE A C 1
ATOM 651 O O . ILE A 1 83 ? -14.733 -2.055 21.075 1.00 95.31 83 ILE A O 1
ATOM 655 N N . GLU A 1 84 ? -14.308 -3.855 19.804 1.00 94.56 84 GLU A N 1
ATOM 656 C CA . GLU A 1 84 ? -12.864 -3.635 19.718 1.00 94.56 84 GLU A CA 1
ATOM 657 C C . GLU A 1 84 ? -12.535 -2.366 18.930 1.00 94.56 84 GLU A C 1
ATOM 659 O O . GLU A 1 84 ? -11.720 -1.569 19.392 1.00 94.56 84 GLU A O 1
ATOM 664 N N . VAL A 1 85 ? -13.225 -2.113 17.811 1.00 94.25 85 VAL A N 1
ATOM 665 C CA . VAL A 1 85 ? -13.087 -0.860 17.048 1.00 94.25 85 VAL A CA 1
ATOM 666 C C . VAL A 1 85 ? -13.375 0.350 17.937 1.00 94.25 85 VAL A C 1
ATOM 668 O O . VAL A 1 85 ? -12.566 1.275 17.989 1.00 94.25 85 VAL A O 1
ATOM 671 N N . SER A 1 86 ? -14.483 0.348 18.689 1.00 94.94 86 SER A N 1
ATOM 672 C CA . SER A 1 86 ? -14.808 1.449 19.605 1.00 94.94 86 SER A CA 1
ATOM 673 C C . SER A 1 86 ? -13.722 1.663 20.662 1.00 94.94 86 SER A C 1
ATOM 675 O O . SER A 1 86 ? -13.356 2.804 20.941 1.00 94.94 86 SER A O 1
ATOM 677 N N . LYS A 1 87 ? -13.153 0.583 21.210 1.00 95.56 87 LYS A N 1
ATOM 678 C CA . LYS A 1 87 ? -12.053 0.663 22.180 1.00 95.56 87 LYS A CA 1
ATOM 679 C C . LYS A 1 87 ? -10.782 1.256 21.562 1.00 95.56 87 LYS A C 1
ATOM 681 O O . LYS A 1 87 ? -10.142 2.100 22.189 1.00 95.56 87 LYS A O 1
ATOM 686 N N . LEU A 1 88 ? -10.434 0.847 20.341 1.00 95.12 88 LEU A N 1
ATOM 687 C CA . LEU A 1 88 ? -9.279 1.371 19.603 1.00 95.12 88 LEU A CA 1
ATOM 688 C C . LEU A 1 88 ? -9.435 2.868 19.312 1.00 95.12 88 LEU A C 1
ATOM 690 O O . LEU A 1 88 ? -8.492 3.634 19.505 1.00 95.12 88 LEU A O 1
ATOM 694 N N . ILE A 1 89 ? -10.638 3.298 18.931 1.00 94.94 89 ILE A N 1
ATOM 695 C CA . ILE A 1 89 ? -10.967 4.711 18.716 1.00 94.94 89 ILE A CA 1
ATOM 696 C C . ILE A 1 89 ? -10.801 5.518 20.004 1.00 94.94 89 ILE A C 1
ATOM 698 O O . ILE A 1 89 ? -10.110 6.537 20.003 1.00 94.94 89 ILE A O 1
ATOM 702 N N . SER A 1 90 ? -11.388 5.064 21.117 1.00 94.38 90 SER A N 1
ATOM 703 C CA . SER A 1 90 ? -11.245 5.748 22.408 1.00 94.38 90 SER A CA 1
ATOM 704 C C . SER A 1 90 ? -9.779 5.865 22.827 1.00 94.38 90 SER A C 1
ATOM 706 O O . SER A 1 90 ? -9.340 6.942 23.224 1.00 94.38 90 SER A O 1
ATOM 708 N N . SER A 1 91 ? -9.003 4.787 22.675 1.00 93.44 91 SER A N 1
ATOM 709 C CA . SER A 1 91 ? -7.568 4.790 22.977 1.00 93.44 91 SER A CA 1
ATOM 710 C C . SER A 1 91 ? -6.794 5.768 22.092 1.00 93.44 91 SER A C 1
ATOM 712 O O . SER A 1 91 ? -5.918 6.478 22.585 1.00 93.44 91 SER A O 1
ATOM 714 N N . SER A 1 92 ? -7.109 5.823 20.794 1.00 92.25 92 SER A N 1
ATOM 715 C CA . SER A 1 92 ? -6.450 6.737 19.858 1.00 92.25 92 SER A CA 1
ATOM 716 C C . SER A 1 92 ? -6.737 8.202 20.200 1.00 92.25 92 SER A C 1
ATOM 718 O O . SER A 1 92 ? -5.814 9.016 20.249 1.00 92.25 92 SER A O 1
ATOM 720 N N . LYS A 1 93 ? -7.991 8.535 20.537 1.00 92.69 93 LYS A N 1
ATOM 721 C CA . LYS A 1 93 ? -8.383 9.888 20.964 1.00 92.69 93 LYS A CA 1
ATOM 722 C C . LYS A 1 93 ? -7.651 10.334 22.223 1.00 92.69 93 LYS A C 1
ATOM 724 O O . LYS A 1 93 ? -7.120 11.443 22.245 1.00 92.69 93 LYS A O 1
ATOM 729 N N . GLU A 1 94 ? -7.584 9.477 23.242 1.00 93.25 94 GLU A N 1
ATOM 730 C CA . GLU A 1 94 ? -6.851 9.784 24.475 1.00 93.25 94 GLU A CA 1
ATOM 731 C C . GLU A 1 94 ? -5.358 9.972 24.207 1.00 93.25 94 GLU A C 1
ATOM 733 O O . GLU A 1 94 ? -4.772 10.962 24.643 1.00 93.25 94 GLU A O 1
ATOM 738 N N . HIS A 1 95 ? -4.745 9.082 23.422 1.00 90.12 95 HIS A N 1
ATOM 739 C CA . HIS A 1 95 ? -3.338 9.217 23.055 1.00 90.12 95 HIS A CA 1
ATOM 740 C C . HIS A 1 95 ? -3.073 10.514 22.276 1.00 90.12 95 HIS A C 1
ATOM 742 O O . HIS A 1 95 ? -2.101 11.217 22.546 1.00 90.12 95 HIS A O 1
ATOM 748 N N . HIS A 1 96 ? -3.949 10.873 21.336 1.00 88.62 96 HIS A N 1
ATOM 749 C CA . HIS A 1 96 ? -3.849 12.123 20.590 1.00 88.62 96 HIS A CA 1
ATOM 750 C C . HIS A 1 96 ? -3.996 13.354 21.498 1.00 88.62 96 HIS A C 1
ATOM 752 O O . HIS A 1 96 ? -3.199 14.286 21.388 1.00 88.62 96 HIS A O 1
ATOM 758 N N . ARG A 1 97 ? -4.964 13.347 22.426 1.00 91.88 97 ARG A N 1
ATOM 759 C CA . ARG A 1 97 ? -5.157 14.410 23.424 1.00 91.88 97 ARG A CA 1
ATOM 760 C C . ARG A 1 97 ? -3.904 14.597 24.282 1.00 91.88 97 ARG A C 1
ATOM 762 O O . ARG A 1 97 ? -3.374 15.702 24.340 1.00 91.88 97 ARG A O 1
ATOM 769 N N . LEU A 1 98 ? -3.385 13.515 24.865 1.00 92.56 98 LEU A N 1
ATOM 770 C CA . LEU A 1 98 ? -2.161 13.541 25.673 1.00 92.56 98 LEU A CA 1
ATOM 771 C C . LEU A 1 98 ? -0.954 14.023 24.864 1.00 92.56 98 LEU A C 1
ATOM 773 O O . LEU A 1 98 ? -0.135 14.795 25.363 1.00 92.56 98 LEU A O 1
ATOM 777 N N . ARG A 1 99 ? -0.853 13.609 23.593 1.00 89.75 99 ARG A N 1
ATOM 778 C CA . ARG A 1 99 ? 0.205 14.078 22.698 1.00 89.75 99 ARG A CA 1
ATOM 779 C C . ARG A 1 99 ? 0.141 15.590 22.549 1.00 89.75 99 ARG A C 1
ATOM 781 O O . ARG A 1 99 ? 1.162 16.226 22.771 1.00 89.75 99 ARG A O 1
ATOM 788 N N . LEU A 1 100 ? -1.027 16.150 22.231 1.00 87.88 100 LEU A N 1
ATOM 789 C CA . LEU A 1 100 ? -1.214 17.597 22.096 1.00 87.88 100 LEU A CA 1
ATOM 790 C C . LEU A 1 100 ? -0.881 18.356 23.385 1.00 87.88 100 LEU A C 1
ATOM 792 O O . LEU A 1 100 ? -0.188 19.365 23.319 1.00 87.88 100 LEU A O 1
ATOM 796 N N . GLU A 1 101 ? -1.309 17.845 24.541 1.00 91.44 101 GLU A N 1
ATOM 797 C CA . GLU A 1 101 ? -1.000 18.433 25.854 1.00 91.44 101 GLU A CA 1
ATOM 798 C C . GLU A 1 101 ? 0.507 18.415 26.172 1.00 91.44 101 GLU A C 1
ATOM 800 O O . GLU A 1 101 ? 1.001 19.283 26.887 1.00 91.44 101 GLU A O 1
ATOM 805 N N . SER A 1 102 ? 1.254 17.450 25.624 1.00 87.31 102 SER A N 1
ATOM 806 C CA . SER A 1 102 ? 2.701 17.296 25.839 1.00 87.31 102 SER A CA 1
ATOM 807 C C . SER A 1 102 ? 3.593 18.045 24.838 1.00 87.31 102 SER A C 1
ATOM 809 O O . SER A 1 102 ? 4.818 18.061 25.005 1.00 87.31 102 SER A O 1
ATOM 811 N N . ILE A 1 103 ? 3.023 18.640 23.780 1.00 87.38 103 ILE A N 1
ATOM 812 C CA . ILE A 1 103 ? 3.811 19.347 22.762 1.00 87.38 103 ILE A CA 1
ATOM 813 C C . ILE A 1 103 ? 4.471 20.566 23.407 1.00 87.38 103 ILE A C 1
ATOM 815 O O . ILE A 1 103 ? 3.809 21.501 23.852 1.00 87.38 103 ILE A O 1
ATOM 819 N N . LYS A 1 104 ? 5.808 20.576 23.418 1.00 80.88 104 LYS A N 1
ATOM 820 C CA . LYS A 1 104 ? 6.576 21.756 23.817 1.00 80.88 104 LYS A CA 1
ATOM 821 C C . LYS A 1 104 ? 6.308 22.874 22.816 1.00 80.88 104 LYS A C 1
ATOM 823 O O . LYS A 1 104 ? 6.582 22.717 21.626 1.00 80.88 104 LYS A O 1
ATOM 828 N N . HIS A 1 105 ? 5.802 23.999 23.307 1.00 68.69 105 HIS A N 1
ATOM 829 C CA . HIS A 1 105 ? 5.727 25.217 22.517 1.00 68.69 105 HIS A CA 1
ATOM 830 C C . HIS A 1 105 ? 7.140 25.620 22.091 1.00 68.69 105 HIS A C 1
ATOM 832 O O . HIS A 1 105 ? 8.057 25.657 22.914 1.00 68.69 105 HIS A O 1
ATOM 838 N N . ILE A 1 106 ? 7.315 25.888 20.797 1.00 68.75 106 ILE A N 1
ATOM 839 C CA . ILE A 1 106 ? 8.538 26.515 20.305 1.00 68.75 106 ILE A CA 1
ATOM 840 C C . ILE A 1 106 ? 8.568 27.908 20.943 1.00 68.75 106 ILE A C 1
ATOM 842 O O . ILE A 1 106 ? 7.589 28.639 20.788 1.00 68.75 106 ILE A O 1
ATOM 846 N N . PRO A 1 107 ? 9.616 28.260 21.706 1.00 64.44 107 PRO A N 1
ATOM 847 C CA . PRO A 1 107 ? 9.717 29.593 22.272 1.00 64.44 107 PRO A CA 1
ATOM 848 C C . PRO A 1 107 ? 9.805 30.606 21.132 1.00 64.44 107 PRO A C 1
ATOM 850 O O . PRO A 1 107 ? 10.557 30.394 20.177 1.00 64.44 107 PRO A O 1
ATOM 853 N N . ASP A 1 108 ? 9.054 31.701 21.239 1.00 58.06 108 ASP A N 1
ATOM 854 C CA . ASP A 1 108 ? 9.226 32.837 20.340 1.00 58.06 108 ASP A CA 1
ATOM 855 C C . ASP A 1 108 ? 10.690 33.282 20.419 1.00 58.06 108 ASP A C 1
ATOM 857 O O . ASP A 1 108 ? 11.205 33.612 21.492 1.00 58.06 108 ASP A O 1
ATOM 861 N N . VAL A 1 109 ? 11.394 33.225 19.288 1.00 60.69 109 VAL A N 1
ATOM 862 C CA . VAL A 1 109 ? 12.762 33.732 19.195 1.00 60.69 109 VAL A CA 1
ATOM 863 C C . VAL A 1 109 ? 12.693 35.237 19.433 1.00 60.69 109 VAL A C 1
ATOM 865 O O . VAL A 1 109 ? 12.248 35.986 18.567 1.00 60.69 109 VAL A O 1
ATOM 868 N N . ALA A 1 110 ? 13.137 35.680 20.610 1.00 54.34 110 ALA A N 1
ATOM 869 C CA . ALA A 1 110 ? 13.536 37.064 20.806 1.00 54.34 110 ALA A CA 1
ATOM 870 C C . ALA A 1 110 ? 14.644 37.382 19.791 1.00 54.34 110 ALA A C 1
ATOM 872 O O . ALA A 1 110 ? 15.577 36.588 19.648 1.00 54.34 110 ALA A O 1
ATOM 873 N N . ASP A 1 111 ? 14.510 38.507 19.083 1.00 48.59 111 ASP A N 1
ATOM 874 C CA . ASP A 1 111 ? 15.416 38.961 18.023 1.00 48.59 111 ASP A CA 1
ATOM 875 C C . ASP A 1 111 ? 16.894 38.776 18.414 1.00 48.59 111 ASP A C 1
ATOM 877 O O . ASP A 1 111 ? 17.473 39.536 19.192 1.00 48.59 111 ASP A O 1
ATOM 881 N N . GLY A 1 112 ? 17.506 37.720 17.875 1.00 44.50 112 GLY A N 1
ATOM 882 C CA . GLY A 1 112 ? 18.927 37.439 18.024 1.00 44.50 112 GLY A CA 1
ATOM 883 C C . GLY A 1 112 ? 19.764 38.428 17.213 1.00 44.50 112 GLY A C 1
ATOM 884 O O . GLY A 1 112 ? 19.379 38.841 16.117 1.00 44.50 112 GLY A O 1
ATOM 885 N N . SER A 1 113 ? 20.922 38.805 17.761 1.00 49.28 113 SER A N 1
ATOM 886 C CA . SER A 1 113 ? 21.819 39.817 17.202 1.00 49.28 113 SER A CA 1
ATOM 887 C C . SER A 1 113 ? 22.256 39.514 15.759 1.00 49.28 113 SER A C 1
ATOM 889 O O . SER A 1 113 ? 22.425 38.367 15.336 1.00 49.28 113 SER A O 1
ATOM 891 N N . GLY A 1 114 ? 22.389 40.591 14.979 1.00 45.03 114 GLY A N 1
ATOM 892 C CA . GLY A 1 114 ? 22.548 40.575 13.528 1.00 45.03 114 GLY A CA 1
ATOM 893 C C . GLY A 1 114 ? 23.735 39.754 13.021 1.00 45.03 114 GLY A C 1
ATOM 894 O O . GLY A 1 114 ? 24.864 39.880 13.492 1.00 45.03 114 GLY A O 1
ATOM 895 N N . HIS A 1 115 ? 23.474 38.941 11.999 1.00 43.47 115 HIS A N 1
ATOM 896 C CA . HIS A 1 115 ? 24.506 38.216 11.268 1.00 43.47 115 HIS A CA 1
ATOM 897 C C . HIS A 1 115 ? 25.182 39.136 10.242 1.00 43.47 115 HIS A C 1
ATOM 899 O O . HIS A 1 115 ? 24.515 39.858 9.501 1.00 43.47 115 HIS A O 1
ATOM 905 N N . LYS A 1 116 ? 26.519 39.078 10.197 1.00 52.91 116 LYS A N 1
ATOM 906 C CA . LYS A 1 116 ? 27.376 39.758 9.219 1.00 52.91 116 LYS A CA 1
ATOM 907 C C . LYS A 1 116 ? 27.153 39.177 7.817 1.00 52.91 116 LYS A C 1
ATOM 909 O O . LYS A 1 116 ? 27.645 38.098 7.508 1.00 52.91 116 LYS A O 1
ATOM 914 N N . GLY A 1 117 ? 26.451 39.917 6.971 1.00 42.91 117 GLY A N 1
ATOM 915 C CA . GLY A 1 117 ? 26.306 39.679 5.535 1.00 42.91 117 GLY A CA 1
ATOM 916 C C . GLY A 1 117 ? 25.866 40.983 4.871 1.00 42.91 117 GLY A C 1
ATOM 917 O O . GLY A 1 117 ? 25.201 41.783 5.525 1.00 42.91 117 GLY A O 1
ATOM 918 N N . GLY A 1 118 ? 26.296 41.230 3.628 1.00 46.56 118 GLY A N 1
ATOM 919 C CA . GLY A 1 118 ? 26.055 42.490 2.910 1.00 46.56 118 GLY A CA 1
ATOM 920 C C . GLY A 1 118 ? 24.600 42.957 3.007 1.00 46.56 118 GLY A C 1
ATOM 921 O O . GLY A 1 118 ? 23.673 42.165 2.847 1.00 46.56 118 GLY A O 1
ATOM 922 N N . GLU A 1 119 ? 24.420 44.236 3.329 1.00 47.84 119 GLU A N 1
ATOM 923 C CA . GLU A 1 119 ? 23.135 44.826 3.695 1.00 47.84 119 GLU A CA 1
ATOM 924 C C . GLU A 1 119 ? 22.221 44.945 2.465 1.00 47.84 119 GLU A C 1
ATOM 926 O O . GLU A 1 119 ? 22.241 45.923 1.723 1.00 47.84 119 GLU A O 1
ATOM 931 N N . LEU A 1 120 ? 21.433 43.900 2.219 1.00 55.19 120 LEU A N 1
ATOM 932 C CA . LEU A 1 120 ? 20.283 43.944 1.322 1.00 55.19 120 LEU A CA 1
ATOM 933 C C . LEU A 1 120 ? 19.069 44.459 2.103 1.00 55.19 120 LEU A C 1
ATOM 935 O O . LEU A 1 120 ? 18.910 44.143 3.286 1.00 55.19 120 LEU A O 1
ATOM 939 N N . SER A 1 121 ? 18.224 45.260 1.443 1.00 56.66 121 SER A N 1
ATOM 940 C CA . SER A 1 121 ? 17.041 45.886 2.045 1.00 56.66 121 SER A CA 1
ATOM 941 C C . SER A 1 121 ? 16.191 44.860 2.800 1.00 56.66 121 SER A C 1
ATOM 943 O O . SER A 1 121 ? 15.600 43.958 2.210 1.00 56.66 121 SER A O 1
ATOM 945 N N . ARG A 1 122 ? 16.124 45.021 4.125 1.00 62.97 122 ARG A N 1
ATOM 946 C CA . ARG A 1 122 ? 15.284 44.214 5.023 1.00 62.97 122 ARG A CA 1
ATOM 947 C C . ARG A 1 122 ? 13.848 44.735 5.082 1.00 62.97 122 ARG A C 1
ATOM 949 O O . ARG A 1 122 ? 13.062 44.226 5.875 1.00 62.97 122 ARG A O 1
ATOM 956 N N . THR A 1 123 ? 13.523 45.767 4.300 1.00 71.69 123 THR A N 1
ATOM 957 C CA . THR A 1 123 ? 12.217 46.420 4.332 1.00 71.69 123 THR A CA 1
ATOM 958 C C . THR A 1 123 ? 11.164 45.447 3.817 1.00 71.69 123 THR A C 1
ATOM 960 O O . THR A 1 123 ? 11.239 45.037 2.654 1.00 71.69 123 THR A O 1
ATOM 963 N N . PRO A 1 124 ? 10.188 45.063 4.656 1.00 78.00 124 PRO A N 1
ATOM 964 C CA . PRO A 1 124 ? 9.090 44.235 4.206 1.00 78.00 124 PRO A CA 1
ATOM 965 C C . PRO A 1 124 ? 8.328 44.937 3.087 1.00 78.00 124 PRO A C 1
ATOM 967 O O . PRO A 1 124 ? 8.029 46.128 3.191 1.00 78.00 124 PRO A O 1
ATOM 970 N N . ILE A 1 125 ? 7.989 44.189 2.047 1.00 80.81 125 ILE A N 1
ATOM 971 C CA . ILE A 1 125 ? 7.097 44.647 0.988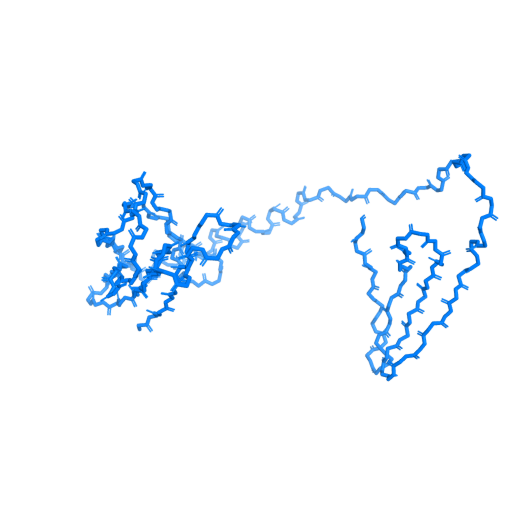 1.00 80.81 125 ILE A CA 1
ATOM 972 C C . ILE A 1 125 ? 5.791 43.867 1.056 1.00 80.81 125 ILE A C 1
ATOM 974 O O . ILE A 1 125 ? 5.777 42.680 1.397 1.00 80.81 125 ILE A O 1
ATOM 978 N N . ASP A 1 126 ? 4.704 44.554 0.729 1.00 84.62 126 ASP A N 1
ATOM 979 C CA . ASP A 1 126 ? 3.381 43.958 0.626 1.00 84.62 126 ASP A CA 1
ATOM 980 C C . ASP A 1 126 ? 3.105 43.595 -0.835 1.00 84.62 126 ASP A C 1
ATOM 982 O O . ASP A 1 126 ? 3.246 44.417 -1.741 1.00 84.62 126 ASP A O 1
ATOM 986 N N . LEU A 1 127 ? 2.730 42.340 -1.060 1.00 82.12 127 LEU A N 1
ATOM 987 C CA . LEU A 1 127 ? 2.294 41.809 -2.342 1.00 82.12 127 LEU A CA 1
ATOM 988 C C . LEU A 1 127 ? 0.829 41.402 -2.220 1.00 82.12 127 LEU A C 1
ATOM 990 O O . LEU A 1 127 ? 0.478 40.609 -1.351 1.00 82.12 127 LEU A O 1
ATOM 994 N N . ALA A 1 128 ? -0.021 41.912 -3.103 1.00 83.19 128 ALA A N 1
ATOM 995 C CA . ALA A 1 128 ? -1.424 41.522 -3.179 1.00 83.19 128 ALA A CA 1
ATOM 996 C C . ALA A 1 128 ? -1.691 40.815 -4.511 1.00 83.19 128 ALA A C 1
ATOM 998 O O . ALA A 1 128 ? -1.289 41.310 -5.565 1.00 83.19 128 ALA A O 1
ATOM 999 N N . ASN A 1 129 ? -2.362 39.663 -4.466 1.00 76.31 129 ASN A N 1
ATOM 1000 C CA . ASN A 1 129 ? -2.819 38.955 -5.658 1.00 76.31 129 ASN A CA 1
ATOM 1001 C C . ASN A 1 129 ? -4.147 38.237 -5.380 1.00 76.31 129 ASN A C 1
ATOM 1003 O O . ASN A 1 129 ?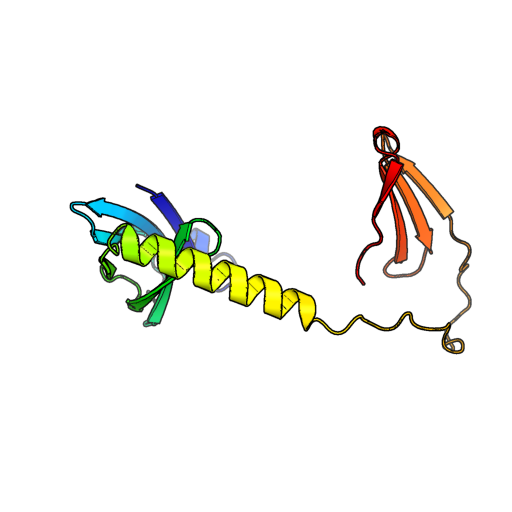 -4.207 37.329 -4.548 1.00 76.31 129 ASN A O 1
ATOM 1007 N N . GLY A 1 130 ? -5.204 38.642 -6.087 1.00 84.50 130 GLY A N 1
ATOM 1008 C CA . GLY A 1 130 ? -6.564 38.155 -5.851 1.00 84.50 130 GLY A CA 1
ATOM 1009 C C . GLY A 1 130 ? -7.007 38.381 -4.403 1.00 84.50 130 GLY A C 1
ATOM 1010 O O . GLY A 1 130 ? -6.835 39.467 -3.855 1.00 84.50 130 GLY A O 1
ATOM 1011 N N . ASP A 1 131 ? -7.525 37.327 -3.776 1.00 88.25 131 ASP A N 1
ATOM 1012 C CA . ASP A 1 131 ? -8.014 37.340 -2.393 1.00 88.25 131 ASP A CA 1
ATOM 1013 C C . ASP A 1 131 ? -6.902 37.227 -1.332 1.00 88.25 131 ASP A C 1
ATOM 1015 O O . ASP A 1 131 ? -7.191 37.047 -0.148 1.00 88.25 131 ASP A O 1
ATOM 1019 N N . TRP A 1 132 ? -5.626 37.319 -1.719 1.00 81.69 132 TRP A N 1
ATOM 1020 C CA . TRP A 1 132 ? -4.491 37.120 -0.818 1.00 81.69 132 TRP A CA 1
ATOM 1021 C C . TRP A 1 132 ? -3.587 38.347 -0.719 1.00 81.69 132 TRP A C 1
ATOM 1023 O O . TRP A 1 132 ? -3.216 38.960 -1.721 1.00 81.69 132 TRP A O 1
ATOM 1033 N N . SER A 1 133 ? -3.173 38.649 0.512 1.00 87.50 133 SER A N 1
ATOM 1034 C CA . SER A 1 133 ? -2.153 39.647 0.838 1.00 87.50 133 SER A CA 1
ATOM 1035 C C . SER A 1 133 ? -0.970 38.977 1.529 1.00 87.50 133 SER A C 1
ATOM 1037 O O . SER A 1 133 ? -1.140 38.274 2.524 1.00 87.50 133 SER A O 1
ATOM 1039 N N . LEU A 1 134 ? 0.237 39.220 1.032 1.00 86.12 134 LEU A N 1
ATOM 1040 C CA . LEU A 1 134 ? 1.477 38.611 1.493 1.00 86.12 134 LEU A CA 1
ATOM 1041 C C . LEU A 1 134 ? 2.467 39.696 1.914 1.00 86.12 134 LEU A C 1
ATOM 1043 O O . LEU A 1 134 ? 2.760 40.594 1.131 1.00 86.12 134 LEU A O 1
ATOM 1047 N N . LYS A 1 135 ? 3.028 39.590 3.119 1.00 84.25 135 LYS A N 1
ATOM 1048 C CA . LYS A 1 135 ? 4.132 40.449 3.562 1.00 84.25 135 LYS A CA 1
ATOM 1049 C C . LYS A 1 135 ? 5.427 39.652 3.488 1.00 84.25 135 LYS A C 1
ATOM 1051 O O . LYS A 1 135 ? 5.549 38.622 4.156 1.00 84.25 135 LYS A O 1
ATOM 1056 N N . ILE A 1 136 ? 6.388 40.102 2.684 1.00 82.06 136 ILE A N 1
ATOM 1057 C CA . ILE A 1 136 ? 7.648 39.379 2.452 1.00 82.06 136 ILE A CA 1
ATOM 1058 C C . ILE A 1 136 ? 8.875 40.258 2.679 1.00 82.06 136 ILE A C 1
ATOM 1060 O O . ILE A 1 136 ? 8.817 41.471 2.500 1.00 82.06 136 ILE A O 1
ATOM 1064 N N . VAL A 1 137 ? 10.007 39.634 3.011 1.00 79.06 137 VAL A N 1
ATOM 1065 C CA . VAL A 1 137 ? 11.337 40.260 2.961 1.00 79.06 137 VAL A CA 1
ATOM 1066 C C . VAL A 1 137 ? 12.095 39.706 1.750 1.00 79.06 137 VAL A C 1
ATOM 1068 O O . VAL A 1 137 ? 12.355 38.496 1.707 1.00 79.06 137 VAL A O 1
ATOM 1071 N N . PRO A 1 138 ? 12.447 40.545 0.760 1.00 65.12 138 PRO A N 1
ATOM 1072 C CA . PRO A 1 138 ? 13.183 40.108 -0.420 1.00 65.12 138 PRO A CA 1
ATOM 1073 C C . PRO A 1 138 ? 14.671 39.887 -0.085 1.00 65.12 138 PRO A C 1
ATOM 1075 O O . PRO A 1 138 ? 15.453 40.826 0.010 1.00 65.12 138 PRO A O 1
ATOM 1078 N N . TRP A 1 139 ? 15.075 38.627 0.092 1.00 72.19 139 TRP A N 1
ATOM 1079 C CA . TRP A 1 139 ? 16.476 38.177 0.167 1.00 72.19 139 TRP A CA 1
ATOM 1080 C C . TRP A 1 139 ? 16.659 36.956 -0.749 1.00 72.19 139 TRP A C 1
ATOM 1082 O O . TRP A 1 139 ? 15.661 36.389 -1.198 1.00 72.19 139 TRP A O 1
ATOM 1092 N N . ILE A 1 140 ? 17.894 36.534 -1.053 1.00 49.75 140 ILE A N 1
ATOM 1093 C CA . ILE A 1 140 ? 18.129 35.298 -1.826 1.00 49.75 140 ILE A CA 1
ATOM 1094 C C . ILE A 1 140 ? 17.563 34.121 -1.015 1.00 49.75 140 ILE A C 1
ATOM 1096 O O . ILE A 1 140 ? 18.121 33.758 0.013 1.00 49.75 140 ILE A O 1
ATOM 1100 N N . GLY A 1 141 ? 16.424 33.581 -1.459 1.00 58.84 141 GLY A N 1
ATOM 1101 C CA . GLY A 1 141 ? 15.643 32.555 -0.756 1.00 58.84 141 GLY A CA 1
ATOM 1102 C C . GLY A 1 141 ? 14.236 33.003 -0.336 1.00 58.84 141 GLY A C 1
ATOM 1103 O O . GLY A 1 141 ? 13.355 32.159 -0.242 1.00 58.84 141 GLY A O 1
ATOM 1104 N N . GLY A 1 142 ? 13.997 34.312 -0.169 1.00 62.97 142 GLY A N 1
ATOM 1105 C CA . GLY A 1 142 ? 12.707 34.903 0.216 1.00 62.97 142 GLY A CA 1
ATOM 1106 C C . GLY A 1 142 ? 12.252 34.519 1.633 1.00 62.97 142 GLY A C 1
ATOM 1107 O O . GLY A 1 142 ? 12.377 33.380 2.063 1.00 62.97 142 GLY A O 1
ATOM 1108 N N . ARG A 1 143 ? 11.750 35.469 2.434 1.00 71.69 143 ARG A N 1
ATOM 1109 C CA . ARG A 1 143 ? 11.102 35.147 3.722 1.00 71.69 143 ARG A CA 1
ATOM 1110 C C . ARG A 1 143 ? 9.686 35.687 3.706 1.00 71.69 143 ARG A C 1
ATOM 1112 O O . ARG A 1 143 ? 9.500 36.897 3.614 1.00 71.69 143 ARG A O 1
ATOM 1119 N N . ILE A 1 144 ? 8.702 34.803 3.815 1.00 80.25 144 ILE A N 1
ATOM 1120 C CA . ILE A 1 144 ? 7.310 35.203 4.009 1.00 80.25 144 ILE A CA 1
ATOM 1121 C C . ILE A 1 144 ? 7.114 35.480 5.504 1.00 80.25 144 ILE A C 1
ATOM 1123 O O . ILE A 1 144 ? 7.388 34.616 6.332 1.00 80.25 144 ILE A O 1
ATOM 1127 N N . ILE A 1 145 ? 6.683 36.693 5.849 1.00 78.75 145 ILE A N 1
ATOM 1128 C CA . ILE A 1 145 ? 6.376 37.100 7.229 1.00 78.75 145 ILE A CA 1
ATOM 1129 C C . ILE A 1 145 ? 4.949 36.687 7.580 1.00 78.75 145 ILE A C 1
ATOM 1131 O O . ILE A 1 145 ? 4.704 36.115 8.638 1.00 78.75 145 ILE A O 1
ATOM 1135 N N . SER A 1 146 ? 4.002 36.978 6.693 1.00 80.25 146 SER A N 1
ATOM 1136 C CA . SER A 1 146 ? 2.599 36.630 6.882 1.00 80.25 146 SER A CA 1
ATOM 1137 C C . SER A 1 146 ? 1.874 36.533 5.550 1.00 80.25 146 SER A C 1
ATOM 1139 O O . SER A 1 146 ? 2.257 37.165 4.563 1.00 80.25 146 SER A O 1
ATOM 1141 N N . MET A 1 147 ? 0.803 35.749 5.553 1.00 85.88 147 MET A N 1
ATOM 1142 C CA . MET A 1 147 ? -0.131 35.613 4.449 1.00 85.88 147 MET A CA 1
ATOM 1143 C C . MET A 1 147 ? -1.553 35.751 4.986 1.00 85.88 147 MET A C 1
ATOM 1145 O O . MET A 1 147 ? -1.903 35.087 5.952 1.00 85.88 147 MET A O 1
ATOM 1149 N N . VAL A 1 148 ? -2.376 36.607 4.392 1.00 84.88 148 VAL A N 1
ATOM 1150 C CA . VAL A 1 148 ? -3.753 36.855 4.834 1.00 84.88 148 VAL A CA 1
ATOM 1151 C C . VAL A 1 148 ? -4.699 36.591 3.678 1.00 84.88 148 VAL A C 1
ATOM 1153 O O . VAL A 1 148 ? -4.531 37.165 2.603 1.00 84.88 148 VAL A O 1
ATOM 1156 N N . HIS A 1 149 ? -5.704 35.751 3.914 1.00 84.50 149 HIS A N 1
ATOM 1157 C CA . HIS A 1 149 ? -6.834 35.603 3.004 1.00 84.50 149 HIS A CA 1
ATOM 1158 C C . HIS A 1 149 ? -7.853 36.700 3.315 1.00 84.50 149 HIS A C 1
ATOM 1160 O O . HIS A 1 149 ? -8.493 36.674 4.367 1.00 84.50 149 HIS A O 1
ATOM 1166 N N . LEU A 1 150 ? -7.982 37.685 2.429 1.00 83.50 150 LEU A N 1
ATOM 1167 C CA . LEU A 1 150 ? -8.781 38.894 2.642 1.00 83.50 150 LEU A CA 1
ATOM 1168 C C . LEU A 1 150 ? -10.260 38.596 2.964 1.00 83.50 150 LEU A C 1
ATOM 1170 O O . LEU A 1 150 ? -10.765 39.200 3.910 1.00 83.50 150 LEU A O 1
ATOM 1174 N N . PRO A 1 151 ? -10.949 37.645 2.295 1.00 81.94 151 PRO A N 1
ATOM 1175 C CA . PRO A 1 151 ? -12.349 37.342 2.597 1.00 81.94 151 PRO A CA 1
ATOM 1176 C C . PRO A 1 151 ? -12.584 36.743 3.987 1.00 81.94 151 PRO A C 1
ATOM 1178 O O . PRO A 1 151 ? -13.634 36.974 4.579 1.00 81.94 151 PRO A O 1
ATOM 1181 N N . SER A 1 152 ? -11.637 35.952 4.510 1.00 77.19 152 SER A N 1
ATOM 1182 C CA . SER A 1 152 ? -11.779 35.328 5.837 1.00 77.19 152 SER A CA 1
ATOM 1183 C C . SER A 1 152 ? -11.080 36.108 6.948 1.00 77.19 152 SER A C 1
ATOM 1185 O O . SER A 1 152 ? -11.354 35.864 8.120 1.00 77.19 152 SER A O 1
ATOM 1187 N N . GLY A 1 153 ? -10.163 37.015 6.604 1.00 74.75 153 GLY A N 1
ATOM 1188 C CA . GLY A 1 153 ? -9.354 37.783 7.550 1.00 74.75 153 GLY A CA 1
ATOM 1189 C C . GLY A 1 153 ? -8.371 36.941 8.368 1.00 74.75 153 GLY A C 1
ATOM 1190 O O . GLY A 1 153 ? -7.760 37.465 9.294 1.00 74.75 153 GLY A O 1
ATOM 1191 N N . ILE A 1 154 ? -8.213 35.648 8.061 1.00 72.81 154 ILE A N 1
ATOM 1192 C CA . ILE A 1 154 ? -7.377 34.730 8.841 1.00 72.81 154 ILE A CA 1
ATOM 1193 C C . ILE A 1 154 ? -5.911 34.905 8.414 1.00 72.81 154 ILE A C 1
ATOM 1195 O O . ILE A 1 154 ? -5.587 34.625 7.253 1.00 72.81 154 ILE A O 1
ATOM 1199 N N . PRO A 1 155 ? -5.007 35.329 9.320 1.00 69.81 155 PRO A N 1
ATOM 1200 C CA . PRO A 1 155 ? -3.582 35.338 9.044 1.00 69.81 155 PRO A CA 1
ATOM 1201 C C . PRO A 1 155 ? -3.004 33.924 9.174 1.00 69.81 155 PRO A C 1
ATOM 1203 O O . PRO A 1 155 ? -3.204 33.227 10.168 1.00 69.81 155 PRO A O 1
ATOM 1206 N N . MET A 1 156 ? -2.244 33.515 8.167 1.00 71.56 156 MET A N 1
ATOM 1207 C CA . MET A 1 156 ? -1.409 32.326 8.166 1.00 71.56 156 MET A CA 1
ATOM 1208 C C . MET A 1 156 ? 0.054 32.755 8.276 1.00 71.56 156 MET A C 1
ATOM 1210 O O . MET A 1 156 ? 0.571 33.503 7.442 1.00 71.56 156 MET A O 1
ATOM 1214 N N . TYR A 1 157 ? 0.723 32.263 9.313 1.00 72.31 157 TYR A N 1
ATOM 1215 C CA . TYR A 1 157 ? 2.155 32.448 9.505 1.00 72.31 157 TYR A CA 1
ATOM 1216 C C . TYR A 1 157 ? 2.867 31.180 9.025 1.00 72.31 157 TYR A C 1
ATOM 1218 O O . TYR A 1 157 ? 2.608 30.102 9.571 1.00 72.31 157 TYR A O 1
ATOM 1226 N N . PRO A 1 158 ? 3.703 31.259 7.978 1.00 59.25 158 PRO A N 1
ATOM 1227 C CA . PRO A 1 158 ? 4.418 30.093 7.488 1.00 59.25 158 PRO A CA 1
ATOM 1228 C C . PRO A 1 158 ? 5.408 29.616 8.551 1.00 59.25 158 PRO A C 1
ATOM 1230 O O . PRO A 1 158 ? 6.158 30.408 9.122 1.00 59.25 158 PRO A O 1
ATOM 1233 N N . LYS A 1 159 ? 5.404 28.309 8.819 1.00 50.47 159 LYS A N 1
ATOM 1234 C CA . LYS A 1 159 ? 6.441 27.664 9.626 1.00 50.47 159 LYS A CA 1
ATOM 1235 C C . LYS A 1 159 ? 7.701 27.571 8.765 1.00 50.47 159 LYS A C 1
ATOM 1237 O O . LYS A 1 159 ? 7.658 26.914 7.727 1.00 50.47 159 LYS A O 1
ATOM 1242 N N . ILE A 1 160 ? 8.768 28.249 9.177 1.00 48.03 160 ILE A N 1
ATOM 1243 C CA . ILE A 1 160 ? 10.116 28.135 8.600 1.00 48.03 160 ILE A CA 1
ATOM 1244 C C . ILE A 1 160 ? 10.991 27.447 9.637 1.00 48.03 160 ILE A C 1
ATOM 1246 O O . ILE A 1 160 ? 10.891 27.862 10.815 1.00 48.03 160 ILE A O 1
#

Foldseek 3Di:
DDKDKDKAAPPDDDVVVVQRIKIWIWDWDADPQKTKIATPDIGGDHDDDWDKDWDWDDPDQQFTDTDIDTPHDITIDGHDDPVVSVVSNVVRVVVVVVVVVPDDDDPDDDDDDDDDDPDDDQDWDWDDDPQKIWTWGDDVVIDTQWMARNVVRDIDGDDD

pLDDT: mean 85.6, std 15.28, range [42.91, 98.25]